Protein AF-S3XCU9-F1 (afdb_monomer_lite)

Sequence (139 aa):
MSITDPDWDTKVALSYQRDEDLPRLANTPGDQARDELLAMLDDVDLGVIERASIILAKRDTESLDRLMEIWHQEETLQEGAQIYGIIQLEFDGHDLEEILLDRREHGRPTVQAAAQDILELYFNYEPQPRTPNPTPEHP

Structure (mmCIF, N/CA/C/O backbone):
data_AF-S3XCU9-F1
#
_entry.id   AF-S3XCU9-F1
#
loop_
_atom_site.group_PDB
_atom_site.id
_atom_site.type_symbol
_atom_site.label_atom_id
_atom_site.label_alt_id
_atom_site.label_comp_id
_atom_site.label_asym_id
_atom_site.label_entity_id
_atom_site.label_seq_id
_atom_site.pdbx_PDB_ins_code
_atom_site.Cartn_x
_atom_site.Cartn_y
_atom_site.Cartn_z
_atom_site.occupancy
_atom_site.B_iso_or_equiv
_atom_site.auth_seq_id
_atom_site.auth_comp_id
_atom_site.auth_asym_id
_atom_site.auth_atom_id
_atom_site.pdbx_PDB_model_num
ATOM 1 N N . MET A 1 1 ? 35.616 -6.716 -18.782 1.00 40.03 1 MET A N 1
ATOM 2 C CA . MET A 1 1 ? 34.370 -7.035 -19.504 1.00 40.03 1 MET A CA 1
ATOM 3 C C . MET A 1 1 ? 33.318 -7.269 -18.443 1.00 40.03 1 MET A C 1
ATOM 5 O O . MET A 1 1 ? 33.510 -8.175 -17.644 1.00 40.03 1 MET A O 1
ATOM 9 N N . SER A 1 2 ? 32.315 -6.393 -18.366 1.00 52.66 2 SER A N 1
ATOM 10 C CA . SER A 1 2 ? 31.154 -6.599 -17.495 1.00 52.66 2 SER A CA 1
ATOM 11 C C . SER A 1 2 ? 30.366 -7.772 -18.053 1.00 52.66 2 SER A C 1
ATOM 13 O O . SER A 1 2 ? 29.949 -7.722 -19.207 1.00 52.66 2 SER A O 1
ATOM 15 N N . ILE A 1 3 ? 30.215 -8.829 -17.265 1.00 54.09 3 ILE A N 1
ATOM 16 C CA . ILE A 1 3 ? 29.170 -9.818 -17.502 1.00 54.09 3 ILE A CA 1
ATOM 17 C C . ILE A 1 3 ? 27.930 -9.159 -16.908 1.00 54.09 3 ILE A C 1
ATOM 19 O O . ILE A 1 3 ? 27.799 -9.128 -15.687 1.00 54.09 3 ILE A O 1
ATOM 23 N N . THR A 1 4 ? 27.106 -8.508 -17.731 1.00 60.72 4 THR A N 1
ATOM 24 C CA . THR A 1 4 ? 25.755 -8.190 -17.273 1.00 60.72 4 THR A CA 1
ATOM 25 C C . THR A 1 4 ? 25.032 -9.517 -17.103 1.00 60.72 4 THR A C 1
ATOM 27 O O . THR A 1 4 ? 25.118 -10.395 -17.965 1.00 60.72 4 THR A O 1
ATOM 30 N N . ASP A 1 5 ? 24.436 -9.715 -15.931 1.00 73.06 5 ASP A N 1
ATOM 31 C CA . ASP A 1 5 ? 23.581 -10.863 -15.678 1.00 73.06 5 ASP A CA 1
ATOM 32 C C . ASP A 1 5 ? 22.316 -10.673 -16.533 1.00 73.06 5 ASP A C 1
ATOM 34 O O . ASP A 1 5 ? 21.611 -9.679 -16.338 1.00 73.06 5 ASP A O 1
ATOM 38 N N . PRO A 1 6 ? 22.023 -11.559 -17.501 1.00 73.00 6 PRO A N 1
ATOM 39 C CA . PRO A 1 6 ? 20.841 -11.420 -18.348 1.00 73.00 6 PRO A CA 1
ATOM 40 C C . PRO A 1 6 ? 19.527 -11.353 -17.551 1.00 73.00 6 PRO A C 1
ATOM 42 O O . PRO A 1 6 ? 18.556 -10.763 -18.028 1.00 73.00 6 PRO A O 1
ATOM 45 N N . ASP A 1 7 ? 19.490 -11.924 -16.341 1.00 85.06 7 ASP A N 1
ATOM 46 C CA . ASP A 1 7 ? 18.350 -11.819 -15.423 1.00 85.06 7 ASP A CA 1
ATOM 47 C C . ASP A 1 7 ? 18.205 -10.395 -14.867 1.00 85.06 7 ASP A C 1
ATOM 49 O O . ASP A 1 7 ? 17.104 -9.846 -14.806 1.00 85.06 7 ASP A O 1
ATOM 53 N N . TRP A 1 8 ? 19.328 -9.753 -14.542 1.00 87.69 8 TRP A N 1
ATOM 54 C CA . TRP A 1 8 ? 19.355 -8.368 -14.081 1.00 87.69 8 TRP A CA 1
ATOM 55 C C . TRP A 1 8 ? 18.914 -7.391 -15.175 1.00 87.69 8 TRP A C 1
ATOM 57 O O . TRP A 1 8 ? 18.049 -6.551 -14.933 1.00 87.69 8 TRP A O 1
ATOM 67 N N . ASP A 1 9 ? 19.436 -7.540 -16.396 1.00 88.06 9 ASP A N 1
ATOM 68 C CA . ASP A 1 9 ? 19.049 -6.688 -17.529 1.00 88.06 9 ASP A CA 1
ATOM 69 C C . ASP A 1 9 ? 17.546 -6.824 -17.845 1.00 88.06 9 ASP A C 1
ATOM 71 O O . ASP A 1 9 ? 16.878 -5.841 -18.174 1.00 88.06 9 ASP A O 1
ATOM 75 N N . THR A 1 10 ? 16.988 -8.030 -17.685 1.00 91.00 10 THR A N 1
ATOM 76 C CA . THR A 1 10 ? 15.550 -8.287 -17.865 1.00 91.00 10 THR A CA 1
ATOM 77 C C . THR A 1 10 ? 14.710 -7.607 -16.783 1.00 91.00 10 THR A C 1
ATOM 79 O O . THR A 1 10 ? 13.707 -6.969 -17.104 1.00 91.00 10 THR A O 1
ATOM 82 N N . LYS A 1 11 ? 15.122 -7.695 -15.512 1.00 89.75 11 LYS A N 1
ATOM 83 C CA . LYS A 1 11 ? 14.440 -7.029 -14.389 1.00 89.75 11 LYS A CA 1
ATOM 84 C C . LYS A 1 11 ? 14.439 -5.510 -14.540 1.00 89.75 11 LYS A C 1
ATOM 86 O O . LYS A 1 11 ? 13.404 -4.882 -14.346 1.00 89.75 11 LYS A O 1
ATOM 91 N N . VAL A 1 12 ? 15.562 -4.932 -14.963 1.00 91.31 12 VAL A N 1
ATOM 92 C CA . VAL A 1 12 ? 15.673 -3.491 -15.227 1.00 91.31 12 VAL A CA 1
ATOM 93 C C . VAL A 1 12 ? 14.772 -3.068 -16.391 1.00 91.31 12 VAL A C 1
ATOM 95 O O . VAL A 1 12 ? 14.055 -2.078 -16.282 1.00 91.31 12 VAL A O 1
ATOM 98 N N . ALA A 1 13 ? 14.754 -3.818 -17.497 1.00 93.62 13 ALA A N 1
ATOM 99 C CA . ALA A 1 13 ? 13.871 -3.509 -18.624 1.00 93.62 13 ALA A CA 1
ATOM 100 C C . ALA A 1 13 ? 12.383 -3.584 -18.236 1.00 93.62 13 ALA A C 1
ATOM 102 O O . ALA A 1 13 ? 11.596 -2.730 -18.646 1.00 93.62 13 ALA A O 1
ATOM 103 N N . LEU A 1 14 ? 12.005 -4.573 -17.419 1.00 94.12 14 LEU A N 1
ATOM 104 C CA . LEU A 1 14 ? 10.653 -4.686 -16.878 1.00 94.12 14 LEU A CA 1
ATOM 105 C C . LEU A 1 14 ? 10.308 -3.501 -15.963 1.00 94.12 14 LEU A C 1
ATOM 107 O O . LEU A 1 14 ? 9.211 -2.966 -16.078 1.00 94.12 14 LEU A O 1
ATOM 111 N N . SER A 1 15 ? 11.239 -3.065 -15.113 1.00 94.56 15 SER A N 1
ATOM 112 C CA . SER A 1 15 ? 11.060 -1.905 -14.230 1.00 94.56 15 SER A CA 1
ATOM 113 C C . SER A 1 15 ? 10.736 -0.622 -15.006 1.00 94.56 15 SER A C 1
ATOM 115 O O . SER A 1 15 ? 9.752 0.051 -14.703 1.00 94.56 15 SER A O 1
ATOM 117 N N . TYR A 1 16 ? 11.464 -0.341 -16.097 1.00 95.06 16 TYR A N 1
ATOM 118 C CA . TYR A 1 16 ? 11.159 0.799 -16.974 1.00 95.06 16 TYR A CA 1
ATOM 119 C C . TYR A 1 16 ? 9.746 0.732 -17.563 1.00 95.06 16 TYR A C 1
ATOM 121 O O . TYR A 1 16 ? 9.025 1.726 -17.547 1.00 95.06 16 TYR A O 1
ATOM 129 N N . GLN A 1 17 ? 9.328 -0.440 -18.049 1.00 95.50 17 GLN A N 1
ATOM 130 C CA . GLN A 1 17 ? 7.975 -0.623 -18.577 1.00 95.50 17 GLN A CA 1
ATOM 131 C C . GLN A 1 17 ? 6.914 -0.393 -17.492 1.00 95.50 17 GLN A C 1
ATOM 133 O O . GLN A 1 17 ? 5.900 0.258 -17.737 1.00 95.50 17 GLN A O 1
ATOM 138 N N . ARG A 1 18 ? 7.152 -0.905 -16.281 1.00 96.06 18 ARG A N 1
ATOM 139 C CA . ARG A 1 18 ? 6.243 -0.738 -15.144 1.00 96.06 18 ARG A CA 1
ATOM 140 C C . ARG A 1 18 ? 6.112 0.728 -14.746 1.00 96.06 18 ARG A C 1
ATOM 142 O O . ARG A 1 18 ? 4.988 1.175 -14.533 1.00 96.06 18 ARG A O 1
ATOM 149 N N . ASP A 1 19 ? 7.210 1.484 -14.722 1.00 96.25 19 ASP A N 1
ATOM 150 C CA . ASP A 1 19 ? 7.176 2.921 -14.428 1.00 96.25 19 ASP A CA 1
ATOM 151 C C . ASP A 1 19 ? 6.316 3.703 -15.438 1.00 96.25 19 ASP A C 1
ATOM 153 O O . ASP A 1 19 ? 5.507 4.557 -15.056 1.00 96.25 19 ASP A O 1
ATOM 157 N N . GLU A 1 20 ? 6.426 3.362 -16.726 1.00 96.25 20 GLU A N 1
ATOM 158 C CA . GLU A 1 20 ? 5.598 3.937 -17.794 1.00 96.25 20 GLU A CA 1
ATOM 159 C C . GLU A 1 20 ? 4.112 3.559 -17.667 1.00 96.25 20 GLU A C 1
ATOM 161 O O . GLU A 1 20 ? 3.234 4.348 -18.031 1.00 96.25 20 GLU A O 1
ATOM 166 N N . ASP A 1 21 ? 3.812 2.375 -17.127 1.00 95.94 21 ASP A N 1
ATOM 167 C CA . ASP A 1 21 ? 2.451 1.869 -16.941 1.00 95.94 21 ASP A CA 1
ATOM 168 C C . ASP A 1 21 ? 1.738 2.439 -15.702 1.00 95.94 21 ASP A C 1
ATOM 170 O O . ASP A 1 21 ? 0.502 2.493 -15.683 1.00 95.94 21 ASP A O 1
ATOM 174 N N . LEU A 1 22 ? 2.466 2.919 -14.686 1.00 96.19 22 LEU A N 1
ATOM 175 C CA . LEU A 1 22 ? 1.887 3.434 -13.435 1.00 96.19 22 LEU A CA 1
ATOM 176 C C . LEU A 1 22 ? 0.779 4.491 -13.646 1.00 96.19 22 LEU A C 1
ATOM 178 O O . LEU A 1 22 ? -0.293 4.346 -13.049 1.00 96.19 22 LEU A O 1
ATOM 182 N N . PRO A 1 23 ? 0.937 5.528 -14.503 1.00 95.44 23 PRO A N 1
ATOM 183 C CA . PRO A 1 23 ? -0.128 6.506 -14.744 1.00 95.44 23 PRO A CA 1
ATOM 184 C C . PRO A 1 23 ? -1.390 5.890 -15.359 1.00 95.44 23 PRO A C 1
ATOM 186 O O . PRO A 1 23 ? -2.507 6.320 -15.059 1.00 95.44 23 PRO A O 1
ATOM 189 N N . ARG A 1 24 ? -1.233 4.876 -16.220 1.00 96.06 24 ARG A N 1
ATOM 190 C CA . ARG A 1 24 ? -2.358 4.142 -16.809 1.00 96.06 24 ARG A CA 1
ATOM 191 C C . ARG A 1 24 ? -3.063 3.320 -15.734 1.00 96.06 24 ARG A C 1
ATOM 193 O O . ARG A 1 24 ? -4.290 3.373 -15.638 1.00 96.06 24 ARG A O 1
ATOM 200 N N . LEU A 1 25 ? -2.309 2.591 -14.915 1.00 95.75 25 LEU A N 1
ATOM 201 C CA . LEU A 1 25 ? -2.846 1.725 -13.864 1.00 95.75 25 LEU A CA 1
ATOM 202 C C . LEU A 1 25 ? -3.582 2.494 -12.771 1.00 95.75 25 LEU A C 1
ATOM 204 O O . LEU A 1 25 ? -4.655 2.058 -12.351 1.00 95.75 25 LEU A O 1
ATOM 208 N N . ALA A 1 26 ? -3.087 3.677 -12.402 1.00 93.19 26 ALA A N 1
ATOM 209 C CA . ALA A 1 26 ? -3.756 4.569 -11.456 1.00 93.19 26 ALA A CA 1
ATOM 210 C C . ALA A 1 26 ? -5.200 4.901 -11.864 1.00 93.19 26 ALA A C 1
ATOM 212 O O . ALA A 1 26 ? -6.076 5.026 -11.014 1.00 93.19 26 ALA A O 1
ATOM 213 N N . ASN A 1 27 ? -5.458 5.000 -13.170 1.00 92.38 27 ASN A N 1
ATOM 214 C CA . ASN A 1 27 ? -6.763 5.365 -13.722 1.00 92.38 27 ASN A CA 1
ATOM 215 C C . ASN A 1 27 ? -7.568 4.163 -14.242 1.00 92.38 27 ASN A C 1
ATOM 217 O O . ASN A 1 27 ? -8.702 4.326 -14.692 1.00 92.38 27 ASN A O 1
ATOM 221 N N . THR A 1 28 ? -6.994 2.959 -14.221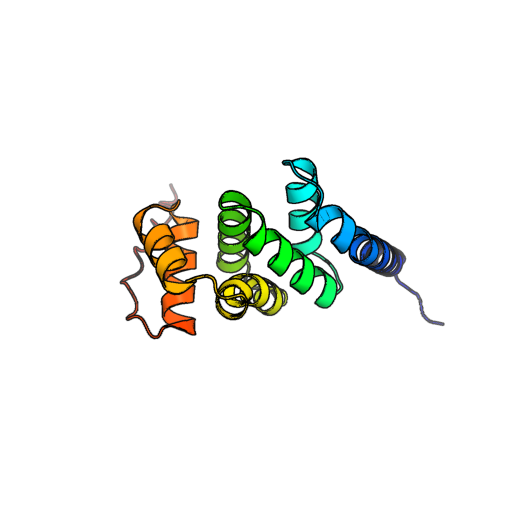 1.00 92.00 28 THR A N 1
ATOM 222 C CA . THR A 1 28 ? -7.649 1.750 -14.732 1.00 92.00 28 THR A CA 1
ATOM 223 C C . THR A 1 28 ? -8.394 1.068 -13.591 1.00 92.00 28 THR A C 1
ATOM 225 O O . THR A 1 28 ? -7.726 0.623 -12.662 1.00 92.00 28 THR A O 1
ATOM 228 N N . PRO A 1 29 ? -9.733 0.938 -13.616 1.00 87.31 29 PRO A N 1
ATOM 229 C CA . PRO A 1 29 ? -10.484 0.233 -12.576 1.00 87.31 29 PRO A CA 1
ATOM 230 C C . PRO A 1 29 ? -10.348 -1.296 -12.691 1.00 87.31 29 PRO A C 1
ATOM 232 O O . PRO A 1 29 ? -9.959 -1.823 -13.731 1.00 87.31 29 PRO A O 1
ATOM 235 N N . GLY A 1 30 ? -10.731 -2.010 -11.630 1.00 90.31 30 GLY A N 1
ATOM 236 C CA . GLY A 1 30 ? -10.846 -3.472 -11.621 1.00 90.31 30 GLY A CA 1
ATOM 237 C C . GLY A 1 30 ? -9.644 -4.224 -11.045 1.00 90.31 30 GLY A C 1
ATOM 238 O O . GLY A 1 30 ? -8.590 -3.644 -10.773 1.00 90.31 30 GLY A O 1
ATOM 239 N N . ASP A 1 31 ? -9.843 -5.528 -10.855 1.00 92.12 31 ASP A N 1
ATOM 240 C CA . ASP A 1 31 ? -8.912 -6.415 -10.149 1.00 92.12 31 ASP A CA 1
ATOM 241 C C . ASP A 1 31 ? -7.587 -6.590 -10.896 1.00 92.12 31 ASP A C 1
ATOM 243 O O . ASP A 1 31 ? -6.535 -6.552 -10.277 1.00 92.12 31 ASP A O 1
ATOM 247 N N . GLN A 1 32 ? -7.617 -6.658 -12.231 1.00 92.81 32 GLN A N 1
ATOM 248 C CA . GLN A 1 32 ? -6.402 -6.829 -13.032 1.00 92.81 32 GLN A CA 1
ATOM 249 C C . GLN A 1 32 ? -5.377 -5.710 -12.786 1.00 92.81 32 GLN A C 1
ATOM 251 O O . GLN A 1 32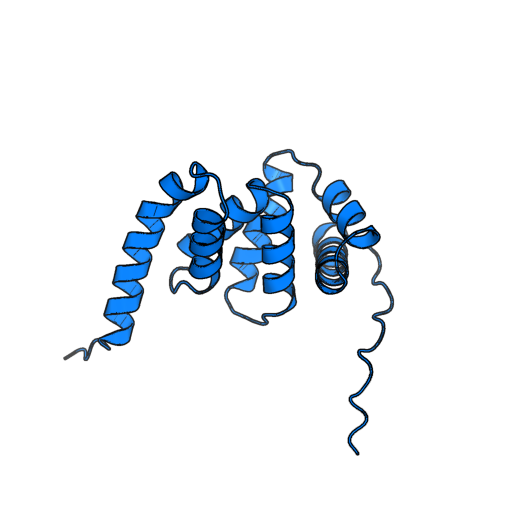 ? -4.194 -5.979 -12.610 1.00 92.81 32 GLN A O 1
ATOM 256 N N . ALA A 1 33 ? -5.820 -4.450 -12.741 1.00 94.44 33 ALA A N 1
ATOM 257 C CA . ALA A 1 33 ? -4.913 -3.336 -12.483 1.00 94.44 33 ALA A CA 1
ATOM 258 C C . ALA A 1 33 ? -4.385 -3.342 -11.039 1.00 94.44 33 ALA A C 1
ATOM 260 O O . ALA A 1 33 ? -3.248 -2.941 -10.815 1.00 94.44 33 ALA A O 1
ATOM 261 N N . ARG A 1 34 ? -5.177 -3.826 -10.070 1.00 95.69 34 ARG A N 1
ATOM 262 C CA . ARG A 1 34 ? -4.708 -4.031 -8.692 1.00 95.69 34 ARG A CA 1
ATOM 263 C C . ARG A 1 34 ? -3.635 -5.116 -8.645 1.00 95.69 34 ARG A C 1
ATOM 265 O O . ARG A 1 34 ? -2.601 -4.897 -8.031 1.00 95.69 34 ARG A O 1
ATOM 272 N N . ASP A 1 35 ? -3.850 -6.239 -9.320 1.00 96.00 35 ASP A N 1
ATOM 273 C CA . ASP A 1 35 ? -2.895 -7.349 -9.350 1.00 96.00 35 ASP A CA 1
ATOM 274 C C . ASP A 1 35 ? -1.577 -6.939 -10.032 1.00 96.00 35 ASP A C 1
ATOM 276 O O . ASP A 1 35 ? -0.498 -7.274 -9.546 1.00 96.00 35 ASP A O 1
ATOM 280 N N . GLU A 1 36 ? -1.650 -6.149 -11.111 1.00 96.12 36 GLU A N 1
ATOM 281 C CA . GLU A 1 36 ? -0.469 -5.563 -11.761 1.00 96.12 36 GLU A CA 1
ATOM 282 C C . GLU A 1 36 ? 0.302 -4.638 -10.805 1.00 96.12 36 GLU A C 1
ATOM 284 O O . GLU A 1 36 ? 1.522 -4.744 -10.721 1.00 96.12 36 GLU A O 1
ATOM 289 N N . LEU A 1 37 ? -0.390 -3.783 -10.044 1.00 97.06 37 LEU A N 1
ATOM 290 C CA . LEU A 1 37 ? 0.233 -2.906 -9.045 1.00 97.06 37 LEU A CA 1
ATOM 291 C C . LEU A 1 37 ? 0.842 -3.687 -7.872 1.00 97.06 37 LEU A C 1
ATOM 293 O O . LEU A 1 37 ? 1.941 -3.361 -7.434 1.00 97.06 37 LEU A O 1
ATOM 297 N N . LEU A 1 38 ? 0.174 -4.735 -7.382 1.00 95.50 38 LEU A N 1
ATOM 298 C CA . LEU A 1 38 ? 0.710 -5.599 -6.323 1.00 95.50 38 LEU A CA 1
ATOM 299 C C . LEU A 1 38 ? 1.999 -6.296 -6.780 1.00 95.50 38 LEU A C 1
ATOM 301 O O . LEU A 1 38 ? 2.959 -6.375 -6.021 1.00 95.50 38 LEU A O 1
ATOM 305 N N . ALA A 1 39 ? 2.069 -6.726 -8.042 1.00 94.00 39 ALA A N 1
ATOM 306 C CA . ALA A 1 39 ? 3.280 -7.319 -8.610 1.00 94.00 39 ALA A CA 1
ATOM 307 C C . ALA A 1 39 ? 4.448 -6.322 -8.771 1.00 94.00 39 ALA A C 1
ATOM 309 O O . ALA A 1 39 ? 5.588 -6.752 -8.960 1.00 94.00 39 ALA A O 1
ATOM 310 N N . MET A 1 40 ? 4.184 -5.010 -8.730 1.00 95.69 40 MET A N 1
ATOM 311 C CA . MET A 1 40 ? 5.215 -3.962 -8.744 1.00 95.69 40 MET A CA 1
ATOM 312 C C . MET A 1 40 ? 5.825 -3.710 -7.359 1.00 95.69 40 MET A C 1
ATOM 314 O O . MET A 1 40 ? 6.818 -2.997 -7.269 1.00 95.69 40 MET A O 1
ATOM 318 N N . LEU A 1 41 ? 5.281 -4.291 -6.284 1.00 94.06 41 LEU A N 1
ATOM 319 C CA . LEU A 1 41 ? 5.865 -4.157 -4.943 1.00 94.06 41 LEU A CA 1
ATOM 320 C C . LEU A 1 41 ? 7.175 -4.949 -4.774 1.00 94.06 41 LEU A C 1
ATOM 322 O O . LEU A 1 41 ? 7.959 -4.633 -3.886 1.00 94.06 41 LEU A O 1
ATOM 326 N N . ASP A 1 42 ? 7.434 -5.911 -5.665 1.00 90.81 42 ASP A N 1
ATOM 327 C CA . ASP A 1 42 ? 8.689 -6.674 -5.783 1.00 90.81 42 ASP A CA 1
ATOM 328 C C . ASP A 1 42 ? 9.582 -6.139 -6.927 1.00 90.81 42 ASP A C 1
ATOM 330 O O . ASP A 1 42 ? 10.338 -6.871 -7.568 1.00 90.81 42 ASP A O 1
ATOM 334 N N . ASP A 1 43 ? 9.440 -4.859 -7.288 1.00 93.44 43 ASP A N 1
ATOM 335 C CA . ASP A 1 43 ? 10.283 -4.260 -8.323 1.00 93.44 43 ASP A CA 1
ATOM 336 C C . ASP A 1 43 ? 11.723 -4.015 -7.836 1.00 93.44 43 ASP A C 1
ATOM 338 O O . ASP A 1 43 ? 12.004 -3.905 -6.642 1.00 93.44 43 ASP A O 1
ATOM 342 N N . VAL A 1 44 ? 12.665 -3.933 -8.779 1.00 90.88 44 VAL A N 1
ATOM 343 C CA . VAL A 1 44 ? 14.069 -3.617 -8.479 1.00 90.88 44 VAL A CA 1
ATOM 344 C C . VAL A 1 44 ? 14.295 -2.125 -8.232 1.00 90.88 44 VAL A C 1
ATOM 346 O O . VAL A 1 44 ? 15.303 -1.759 -7.625 1.00 90.88 44 VAL A O 1
ATOM 349 N N . ASP A 1 45 ? 13.389 -1.268 -8.707 1.00 92.19 45 ASP A N 1
ATOM 350 C CA . ASP A 1 45 ? 13.429 0.177 -8.507 1.00 92.19 45 ASP A CA 1
ATOM 351 C C . ASP A 1 45 ? 12.490 0.596 -7.365 1.00 92.19 45 ASP A C 1
ATOM 353 O O . ASP A 1 45 ? 11.267 0.449 -7.435 1.00 92.19 45 ASP A O 1
ATOM 357 N N . LEU A 1 46 ? 13.072 1.177 -6.312 1.00 91.62 46 LEU A N 1
ATOM 358 C CA . LEU A 1 46 ? 12.325 1.690 -5.161 1.00 91.62 46 LEU A CA 1
ATOM 359 C C . LEU A 1 46 ? 11.314 2.777 -5.550 1.00 91.62 46 LEU A C 1
ATOM 361 O O . LEU A 1 46 ? 10.264 2.868 -4.922 1.00 91.62 46 LEU A O 1
ATOM 365 N N . GLY A 1 47 ? 11.589 3.572 -6.588 1.00 93.12 47 GLY A N 1
ATOM 366 C CA . GLY A 1 47 ? 10.663 4.589 -7.083 1.00 93.12 47 GLY A CA 1
ATOM 367 C C . GLY A 1 47 ? 9.405 3.984 -7.707 1.00 93.12 47 GLY A C 1
ATOM 368 O O . GLY A 1 47 ? 8.312 4.532 -7.546 1.00 93.12 47 GLY A O 1
ATOM 369 N N . VAL A 1 48 ? 9.529 2.824 -8.362 1.00 96.00 48 VAL A N 1
ATOM 370 C CA . VAL A 1 48 ? 8.377 2.073 -8.884 1.00 96.00 48 VAL A CA 1
ATOM 371 C C . VAL A 1 48 ? 7.543 1.525 -7.729 1.00 96.00 48 VAL A C 1
ATOM 373 O O . VAL A 1 48 ? 6.325 1.716 -7.720 1.00 96.00 48 VAL A O 1
ATOM 376 N N . ILE A 1 49 ? 8.190 0.926 -6.725 1.00 95.38 49 ILE A N 1
ATOM 377 C CA . ILE A 1 49 ? 7.519 0.393 -5.528 1.00 95.38 49 ILE A CA 1
ATOM 378 C C . ILE A 1 49 ? 6.773 1.503 -4.784 1.00 95.38 49 ILE A C 1
ATOM 380 O O . ILE A 1 49 ? 5.602 1.338 -4.440 1.00 95.38 49 ILE A O 1
ATOM 384 N N . GLU A 1 50 ? 7.420 2.648 -4.564 1.00 94.38 50 GLU A N 1
ATOM 385 C CA . GLU A 1 50 ? 6.845 3.797 -3.860 1.00 94.38 50 GLU A CA 1
ATOM 386 C C . GLU A 1 50 ? 5.578 4.286 -4.568 1.00 94.38 50 GLU A C 1
ATOM 388 O O . GLU A 1 50 ? 4.501 4.370 -3.973 1.00 94.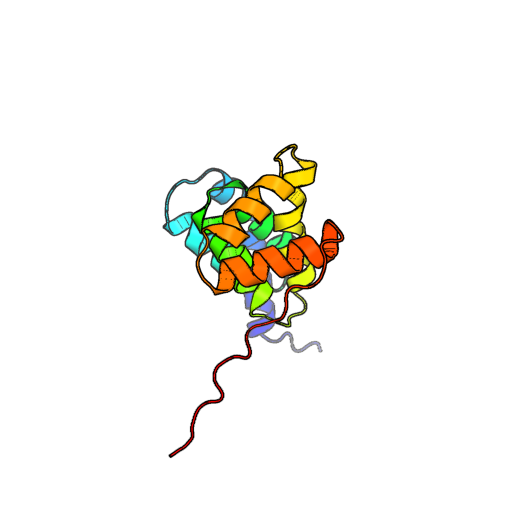38 50 GLU A O 1
ATOM 393 N N . ARG A 1 51 ? 5.664 4.530 -5.879 1.00 95.88 51 ARG A N 1
ATOM 394 C CA . ARG A 1 51 ? 4.525 5.010 -6.669 1.00 95.88 51 ARG A CA 1
ATOM 395 C C . ARG A 1 51 ? 3.404 3.975 -6.759 1.00 95.88 51 ARG A C 1
ATOM 397 O O . ARG A 1 51 ? 2.238 4.360 -6.670 1.00 95.88 51 ARG A O 1
ATOM 404 N N . ALA A 1 52 ? 3.724 2.689 -6.908 1.00 97.00 52 ALA A N 1
ATOM 405 C CA . ALA A 1 52 ? 2.732 1.615 -6.884 1.00 97.00 52 ALA A CA 1
ATOM 406 C C . ALA A 1 52 ? 2.005 1.558 -5.531 1.00 97.00 52 ALA A C 1
ATOM 408 O O . ALA A 1 52 ? 0.777 1.469 -5.499 1.00 97.00 52 ALA A O 1
ATOM 409 N N . SER A 1 53 ? 2.745 1.705 -4.429 1.00 96.69 53 SER A N 1
ATOM 410 C CA . SER A 1 53 ? 2.205 1.730 -3.064 1.00 96.69 53 SER A CA 1
ATOM 411 C C . SER A 1 53 ? 1.247 2.906 -2.856 1.00 96.69 53 SER A C 1
ATOM 413 O O . SER A 1 53 ? 0.140 2.713 -2.358 1.00 96.69 53 SER A O 1
ATOM 415 N N . ILE A 1 54 ? 1.607 4.110 -3.322 1.00 95.50 54 ILE A N 1
ATOM 416 C CA . ILE A 1 54 ? 0.723 5.292 -3.278 1.00 95.50 54 ILE A CA 1
ATOM 417 C C . ILE A 1 54 ? -0.571 5.042 -4.060 1.00 95.50 54 ILE A C 1
ATOM 419 O O . ILE A 1 54 ? -1.658 5.402 -3.604 1.00 95.50 54 ILE A O 1
ATOM 423 N N . ILE A 1 55 ? -0.470 4.448 -5.254 1.00 96.25 55 ILE A N 1
ATOM 424 C CA . ILE A 1 55 ? -1.646 4.159 -6.080 1.00 96.25 55 ILE A CA 1
ATOM 425 C C . ILE A 1 55 ? -2.543 3.137 -5.379 1.00 96.25 55 ILE A C 1
ATOM 427 O O . ILE A 1 55 ? -3.745 3.372 -5.289 1.00 96.25 55 ILE A O 1
ATOM 431 N N . LEU A 1 56 ? -1.984 2.036 -4.868 1.00 96.56 56 LEU A N 1
ATOM 432 C CA . LEU A 1 56 ? -2.734 1.004 -4.145 1.00 96.56 56 LEU A CA 1
ATOM 433 C C . LEU A 1 56 ? -3.458 1.581 -2.927 1.00 96.56 56 LEU A C 1
ATOM 435 O O . LEU A 1 56 ? -4.660 1.362 -2.791 1.00 96.56 56 LEU A O 1
ATOM 439 N N . ALA A 1 57 ? -2.767 2.368 -2.099 1.00 95.19 57 ALA A N 1
ATOM 440 C CA . ALA A 1 57 ? -3.342 2.968 -0.897 1.00 95.19 57 ALA A CA 1
ATOM 441 C C . ALA A 1 57 ? -4.546 3.876 -1.206 1.00 95.19 57 ALA A C 1
ATOM 443 O O . ALA A 1 57 ? -5.545 3.853 -0.491 1.00 95.19 57 ALA A O 1
ATOM 444 N N . LYS A 1 58 ? -4.478 4.653 -2.295 1.00 92.81 58 LYS A N 1
ATOM 445 C CA . LYS A 1 58 ? -5.530 5.608 -2.696 1.00 92.81 58 LYS A CA 1
ATOM 446 C C . LYS A 1 58 ? -6.696 4.986 -3.454 1.00 92.81 58 LYS A C 1
ATOM 448 O O . LYS A 1 58 ? -7.733 5.628 -3.614 1.00 92.81 58 LYS A O 1
ATOM 453 N N . ARG A 1 59 ? -6.506 3.792 -4.009 1.00 91.75 59 ARG A N 1
ATOM 454 C CA . ARG A 1 59 ? -7.422 3.214 -4.992 1.00 91.75 59 ARG A CA 1
ATOM 455 C C . ARG A 1 59 ? -8.734 2.762 -4.364 1.00 91.75 59 ARG A C 1
ATOM 457 O O . ARG A 1 59 ? -9.802 3.195 -4.789 1.00 91.75 59 ARG A O 1
ATOM 464 N N . ASP A 1 60 ? -8.641 1.845 -3.409 1.00 90.94 60 ASP A N 1
ATOM 465 C CA . ASP A 1 60 ? -9.772 1.251 -2.710 1.00 90.94 60 ASP A CA 1
ATOM 466 C C . ASP A 1 60 ? -9.313 0.553 -1.425 1.00 90.94 60 ASP A C 1
ATOM 468 O O . ASP A 1 60 ? -8.131 0.285 -1.214 1.00 90.94 60 ASP A O 1
ATOM 472 N N . THR A 1 61 ? -10.285 0.244 -0.572 1.00 91.50 61 THR A N 1
ATOM 473 C CA . THR A 1 61 ? -10.064 -0.391 0.725 1.00 91.50 61 THR A CA 1
ATOM 474 C C . THR A 1 61 ? -9.347 -1.738 0.637 1.00 91.50 61 THR A C 1
ATOM 476 O O . THR A 1 61 ? -8.472 -1.999 1.450 1.00 91.50 61 THR A O 1
ATOM 479 N N . GLU A 1 62 ? -9.681 -2.599 -0.330 1.00 94.06 62 GLU A N 1
ATOM 480 C CA . GLU A 1 62 ? -9.025 -3.913 -0.430 1.00 94.06 62 GLU A CA 1
ATOM 481 C C . GLU A 1 62 ? -7.560 -3.753 -0.853 1.00 94.06 62 GLU A C 1
ATOM 483 O O . GLU A 1 62 ? -6.698 -4.472 -0.364 1.00 94.06 62 GLU A O 1
ATOM 488 N N . SER A 1 63 ? -7.255 -2.792 -1.724 1.00 95.56 63 SER A N 1
ATOM 489 C CA . SER A 1 63 ? -5.885 -2.488 -2.147 1.00 95.56 63 SER A CA 1
ATOM 490 C C . SER A 1 63 ? -5.029 -1.969 -0.990 1.00 95.56 63 SER A C 1
ATOM 492 O O . SER A 1 63 ? -3.884 -2.398 -0.848 1.00 95.56 63 SER A O 1
ATOM 494 N N . LEU A 1 64 ? -5.594 -1.111 -0.134 1.00 95.38 64 LEU A N 1
ATOM 495 C CA . LEU A 1 64 ? -4.945 -0.666 1.100 1.00 95.38 64 LEU A CA 1
ATOM 496 C C . LEU A 1 64 ? -4.726 -1.833 2.073 1.00 95.38 64 LEU A C 1
ATOM 498 O O . LEU A 1 64 ? -3.606 -2.023 2.542 1.00 95.38 64 LEU A O 1
ATOM 502 N N . ASP A 1 65 ? -5.755 -2.649 2.320 1.00 95.50 65 ASP A N 1
ATOM 503 C CA . ASP A 1 65 ? -5.662 -3.819 3.202 1.00 95.50 65 ASP A CA 1
ATOM 504 C C . ASP A 1 65 ? -4.552 -4.776 2.731 1.00 95.50 65 ASP A C 1
ATOM 506 O O . ASP A 1 65 ? -3.760 -5.257 3.540 1.00 95.50 65 ASP A O 1
ATOM 510 N N . ARG A 1 66 ? -4.441 -5.020 1.418 1.00 94.62 66 ARG A N 1
ATOM 511 C CA . ARG A 1 66 ? -3.368 -5.847 0.842 1.00 94.62 66 ARG A CA 1
ATOM 512 C C . ARG A 1 66 ? -1.987 -5.231 0.994 1.00 94.62 66 ARG A C 1
ATOM 514 O O . ARG A 1 66 ? -1.053 -5.953 1.326 1.00 94.62 66 ARG A O 1
ATOM 521 N N . LEU A 1 67 ? -1.851 -3.927 0.776 1.00 95.44 67 LEU A N 1
ATOM 522 C CA . LEU A 1 67 ? -0.580 -3.234 0.979 1.00 95.44 67 LEU A CA 1
ATOM 523 C C . LEU A 1 67 ? -0.128 -3.322 2.446 1.00 95.44 67 LEU A C 1
ATOM 525 O O . LEU A 1 67 ? 1.037 -3.604 2.706 1.00 95.44 67 LEU A O 1
ATOM 529 N N . MET A 1 68 ? -1.053 -3.153 3.394 1.00 94.56 68 MET A N 1
ATOM 530 C CA . MET A 1 68 ? -0.788 -3.299 4.829 1.00 94.56 68 MET A CA 1
ATOM 531 C C . MET A 1 68 ? -0.391 -4.731 5.206 1.00 94.56 68 MET A C 1
ATOM 533 O O . MET A 1 68 ? 0.527 -4.923 5.999 1.00 94.56 68 MET A O 1
ATOM 537 N N . GLU A 1 69 ? -1.063 -5.738 4.636 1.00 93.12 69 GLU A N 1
ATOM 538 C CA . GLU A 1 69 ? -0.713 -7.151 4.831 1.00 93.12 69 GLU A CA 1
ATOM 539 C C . GLU A 1 69 ? 0.717 -7.450 4.363 1.00 93.12 69 GLU A C 1
ATOM 541 O O . GLU A 1 69 ? 1.455 -8.111 5.089 1.00 93.12 69 GLU A O 1
ATOM 546 N N . ILE A 1 70 ? 1.101 -6.956 3.182 1.00 91.94 70 ILE A N 1
ATOM 547 C CA . ILE A 1 70 ? 2.441 -7.155 2.610 1.00 91.94 70 ILE A CA 1
ATOM 548 C C . ILE A 1 70 ? 3.492 -6.456 3.472 1.00 91.94 70 ILE A C 1
ATOM 550 O O . ILE A 1 70 ? 4.432 -7.105 3.922 1.00 91.94 70 ILE A O 1
ATOM 554 N N . TRP A 1 71 ? 3.279 -5.173 3.782 1.00 91.94 71 TRP A N 1
ATOM 555 C CA . TRP A 1 71 ? 4.193 -4.391 4.614 1.00 91.94 71 TRP A CA 1
ATOM 556 C C . TRP A 1 71 ? 4.456 -5.044 5.977 1.00 91.94 71 TRP A C 1
ATOM 558 O O . TRP A 1 71 ? 5.588 -5.083 6.438 1.00 91.94 71 TRP A O 1
ATOM 568 N N . HIS A 1 72 ? 3.424 -5.600 6.615 1.00 89.19 72 HIS A N 1
ATOM 569 C CA . HIS A 1 72 ? 3.565 -6.222 7.933 1.00 89.19 72 HIS A CA 1
ATOM 570 C C . HIS A 1 72 ? 4.228 -7.612 7.897 1.00 89.19 72 HIS A C 1
ATOM 572 O O . HIS A 1 72 ? 4.739 -8.079 8.913 1.00 89.19 72 HIS A O 1
ATOM 578 N N . GLN A 1 73 ? 4.184 -8.316 6.763 1.00 84.19 73 GLN A N 1
ATOM 579 C CA . GLN A 1 73 ? 4.728 -9.676 6.639 1.00 84.19 73 GLN A CA 1
ATOM 580 C C . GLN A 1 73 ? 6.184 -9.711 6.165 1.00 84.19 73 GLN A C 1
ATOM 582 O O . GLN A 1 73 ? 6.879 -10.699 6.415 1.00 84.19 73 GLN A O 1
ATOM 587 N N . GLU A 1 74 ? 6.636 -8.678 5.461 1.00 75.25 74 GLU A N 1
ATOM 588 C CA . GLU A 1 74 ? 7.896 -8.685 4.728 1.00 75.25 74 GLU A CA 1
ATOM 589 C C . GLU A 1 74 ? 8.959 -7.801 5.389 1.00 75.25 74 GLU A C 1
ATOM 591 O O . GLU A 1 74 ? 9.013 -6.613 5.108 1.00 75.25 74 GLU A O 1
ATOM 596 N N . GLU A 1 75 ? 9.885 -8.402 6.153 1.00 66.31 75 GLU A N 1
ATOM 597 C CA . GLU A 1 75 ? 11.114 -7.729 6.624 1.00 66.31 75 GLU A CA 1
ATOM 598 C C . GLU A 1 75 ? 12.101 -7.484 5.468 1.00 66.31 75 GLU A C 1
ATOM 600 O O . GLU A 1 75 ? 13.113 -8.178 5.310 1.00 66.31 75 GLU A O 1
ATOM 605 N N . THR A 1 76 ? 11.778 -6.528 4.597 1.00 69.44 76 THR A N 1
ATOM 606 C CA . THR A 1 76 ? 12.481 -6.296 3.330 1.00 69.44 76 THR A CA 1
ATOM 607 C C . THR A 1 76 ? 12.960 -4.851 3.166 1.00 69.44 76 THR A C 1
ATOM 609 O O . THR A 1 76 ? 12.534 -3.933 3.859 1.00 69.44 76 THR A O 1
ATOM 612 N N . LEU A 1 77 ? 13.872 -4.611 2.214 1.00 62.53 77 LEU A N 1
ATOM 613 C CA . LEU A 1 77 ? 14.338 -3.249 1.896 1.00 62.53 77 LEU A CA 1
ATOM 614 C C . LEU A 1 77 ? 13.208 -2.359 1.339 1.00 62.53 77 LEU A C 1
ATOM 616 O O . LEU A 1 77 ? 13.324 -1.133 1.350 1.00 62.53 77 LEU A O 1
ATOM 620 N N . GLN A 1 78 ? 12.136 -2.978 0.847 1.00 78.62 78 GLN A N 1
ATOM 621 C CA . GLN A 1 78 ? 10.974 -2.352 0.234 1.00 78.62 78 GLN A CA 1
ATOM 622 C C . GLN A 1 78 ? 9.984 -1.788 1.263 1.00 78.62 78 GLN A C 1
ATOM 624 O O . GLN A 1 78 ? 9.170 -0.938 0.896 1.00 78.62 78 GLN A O 1
ATOM 629 N N . GLU A 1 79 ? 10.091 -2.177 2.541 1.00 80.06 79 GLU A N 1
ATOM 630 C CA . GLU A 1 79 ? 9.215 -1.711 3.628 1.00 80.06 79 GLU A CA 1
ATOM 631 C C . GLU A 1 79 ? 9.090 -0.186 3.658 1.00 80.06 79 GLU A C 1
ATOM 633 O O . GLU A 1 79 ? 7.993 0.346 3.814 1.00 80.06 79 GLU A O 1
ATOM 638 N N . GLY A 1 80 ? 10.207 0.526 3.460 1.00 81.88 80 GLY A N 1
ATOM 639 C CA . GLY A 1 80 ? 10.247 1.989 3.461 1.00 81.88 80 GLY A CA 1
ATOM 640 C C . GLY A 1 80 ? 9.412 2.625 2.344 1.00 81.88 80 GLY A C 1
ATOM 641 O O . GLY A 1 80 ? 8.777 3.654 2.561 1.00 81.88 80 GLY A O 1
ATOM 642 N N . ALA A 1 81 ? 9.372 2.004 1.165 1.00 85.25 81 ALA A N 1
ATOM 643 C CA . ALA A 1 81 ? 8.574 2.475 0.034 1.00 85.25 81 ALA A CA 1
ATOM 644 C C . ALA A 1 81 ? 7.087 2.107 0.196 1.00 85.25 81 ALA A C 1
ATOM 646 O O . ALA A 1 81 ? 6.206 2.902 -0.134 1.00 85.25 81 ALA A O 1
ATOM 647 N N . GLN A 1 82 ? 6.806 0.931 0.762 1.00 88.81 82 GLN A N 1
ATOM 648 C CA . GLN A 1 82 ? 5.447 0.466 1.045 1.00 88.81 82 GLN A CA 1
ATOM 649 C C . GLN A 1 82 ? 4.773 1.324 2.123 1.00 88.81 82 GLN A C 1
ATOM 651 O O . GLN A 1 82 ? 3.671 1.835 1.903 1.00 88.81 82 GLN A O 1
ATOM 656 N N . ILE A 1 83 ? 5.457 1.563 3.252 1.00 90.44 83 ILE A N 1
ATOM 657 C CA . ILE A 1 83 ? 4.931 2.413 4.327 1.00 90.44 83 ILE A CA 1
ATOM 658 C C . ILE A 1 83 ? 4.749 3.853 3.862 1.00 90.44 83 ILE A C 1
ATOM 660 O O . ILE A 1 83 ? 3.762 4.485 4.236 1.00 90.44 83 ILE A O 1
ATOM 664 N N . TYR A 1 84 ? 5.642 4.350 2.995 1.00 88.88 84 TYR A N 1
ATOM 665 C CA . TYR A 1 84 ? 5.494 5.667 2.386 1.00 88.88 84 TYR A CA 1
ATOM 666 C C . TYR A 1 84 ? 4.163 5.788 1.637 1.00 88.88 84 TYR A C 1
ATOM 668 O O . TYR A 1 84 ? 3.433 6.756 1.835 1.00 88.88 84 TYR A O 1
ATOM 676 N N . GLY A 1 85 ? 3.795 4.775 0.847 1.00 89.12 85 GLY A N 1
ATOM 677 C CA . GLY A 1 85 ? 2.507 4.743 0.155 1.00 89.12 85 GLY A CA 1
ATOM 678 C C . GLY A 1 85 ? 1.299 4.827 1.091 1.00 89.12 85 GLY A C 1
ATOM 679 O O . GLY A 1 85 ? 0.344 5.537 0.780 1.00 89.12 85 GLY A O 1
ATOM 680 N N . ILE A 1 86 ? 1.351 4.156 2.246 1.00 91.06 86 ILE A N 1
ATOM 681 C CA . ILE A 1 86 ? 0.268 4.177 3.242 1.00 91.06 86 ILE A CA 1
ATOM 682 C C . ILE A 1 86 ? 0.165 5.558 3.906 1.00 91.06 86 ILE A C 1
ATOM 684 O O . ILE A 1 86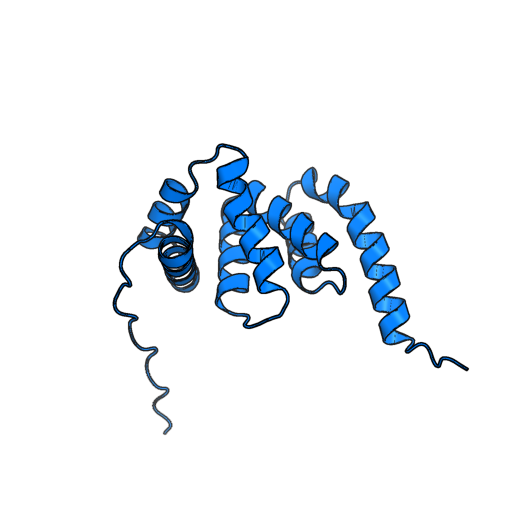 ? -0.917 6.144 3.937 1.00 91.06 86 ILE A O 1
ATOM 688 N N . ILE A 1 87 ? 1.282 6.112 4.395 1.00 91.25 87 ILE A N 1
ATOM 689 C CA . ILE A 1 87 ? 1.275 7.410 5.095 1.00 91.25 87 ILE A CA 1
ATOM 690 C C . ILE A 1 87 ? 0.969 8.583 4.161 1.00 91.25 87 ILE A C 1
ATOM 692 O O . ILE A 1 87 ? 0.520 9.633 4.613 1.00 91.25 87 ILE A O 1
ATOM 696 N N . GLN A 1 88 ? 1.165 8.408 2.851 1.00 90.50 88 GLN A N 1
ATOM 697 C CA . GLN A 1 88 ? 0.836 9.408 1.840 1.00 90.50 88 GLN A CA 1
ATOM 698 C C . GLN A 1 88 ? -0.654 9.796 1.868 1.00 90.50 88 GLN A C 1
ATOM 700 O O . GLN A 1 88 ? -0.976 10.941 1.564 1.00 90.50 88 GLN A O 1
ATOM 705 N N . LEU A 1 89 ? -1.548 8.906 2.321 1.00 83.50 89 LEU A N 1
ATOM 706 C CA . LEU A 1 89 ? -2.966 9.224 2.532 1.00 83.50 89 LEU A CA 1
ATOM 707 C C . LEU A 1 89 ? -3.174 10.441 3.451 1.00 83.50 89 LEU A C 1
ATOM 709 O O . LEU A 1 89 ? -3.965 11.319 3.108 1.00 83.50 89 LEU A O 1
ATOM 713 N N . GLU A 1 90 ? -2.420 10.534 4.551 1.00 84.75 90 GLU A N 1
ATOM 714 C CA . GLU A 1 90 ? -2.473 11.669 5.487 1.00 84.75 90 GLU A CA 1
ATOM 715 C C . GLU A 1 90 ? -2.064 12.977 4.791 1.00 84.75 90 GLU A C 1
ATOM 717 O O . GLU A 1 90 ? -2.736 14.004 4.884 1.00 84.75 90 GLU A O 1
ATOM 722 N N . PHE A 1 91 ? -0.981 12.936 4.009 1.00 81.69 91 PHE A N 1
ATOM 723 C CA . PHE A 1 91 ? -0.484 14.100 3.269 1.00 81.69 91 PHE A CA 1
ATOM 724 C C . PHE A 1 91 ? -1.440 14.572 2.166 1.00 81.69 91 PHE A C 1
ATOM 726 O O . PHE A 1 91 ? -1.430 15.752 1.809 1.00 81.69 91 PHE A O 1
ATOM 733 N N . ASP A 1 92 ? -2.270 13.675 1.634 1.00 83.75 92 ASP A N 1
ATOM 734 C CA . ASP A 1 92 ? -3.310 13.992 0.653 1.00 83.75 92 ASP A CA 1
ATOM 735 C C . ASP A 1 92 ? -4.636 14.445 1.291 1.00 83.75 92 ASP A C 1
ATOM 737 O O . ASP A 1 92 ? -5.604 14.720 0.578 1.00 83.75 92 ASP A O 1
ATOM 741 N N . GLY A 1 93 ? -4.677 14.587 2.620 1.00 81.75 93 GLY A N 1
ATOM 742 C CA . GLY A 1 93 ? -5.826 15.105 3.361 1.00 81.75 93 GLY A CA 1
ATOM 743 C C . GLY A 1 93 ? -6.904 14.064 3.659 1.00 81.75 93 GLY A C 1
ATOM 744 O O . GLY A 1 93 ? -8.037 14.445 3.962 1.00 81.75 93 GLY A O 1
ATOM 745 N N . HIS A 1 94 ? -6.578 12.774 3.558 1.00 84.94 94 HIS A N 1
ATOM 746 C CA . HIS A 1 94 ? -7.393 11.717 4.150 1.00 84.94 94 HIS A CA 1
ATOM 747 C C . HIS A 1 94 ? -7.067 11.609 5.642 1.00 84.94 94 HIS A C 1
ATOM 749 O O . HIS A 1 94 ? -5.917 11.787 6.019 1.00 84.94 94 HIS A O 1
ATOM 755 N N . ASP A 1 95 ? -8.062 11.296 6.474 1.00 89.75 95 ASP A N 1
ATOM 756 C CA . ASP A 1 95 ? -7.837 11.039 7.900 1.00 89.75 95 ASP A CA 1
ATOM 757 C C . ASP A 1 95 ? -7.252 9.629 8.063 1.00 89.75 95 ASP A C 1
ATOM 759 O O . ASP A 1 95 ? -7.977 8.632 8.151 1.00 89.75 95 ASP A O 1
ATOM 763 N N . LEU A 1 96 ? -5.922 9.527 7.978 1.00 92.38 96 LEU A N 1
ATOM 764 C CA . LEU A 1 96 ? -5.243 8.238 8.054 1.00 92.38 96 LEU A CA 1
ATOM 765 C C . LEU A 1 96 ? -5.417 7.620 9.441 1.00 92.38 96 LEU A C 1
ATOM 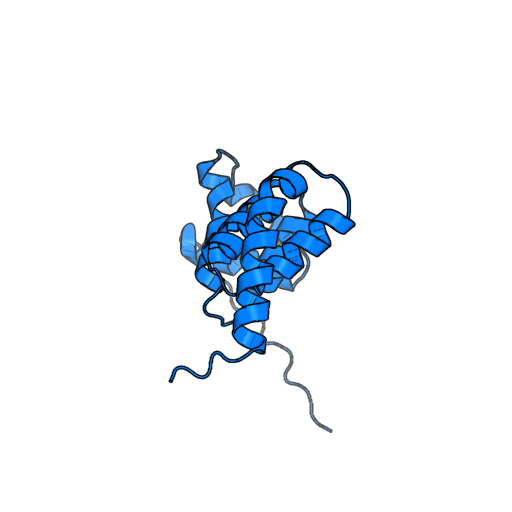767 O O . LEU A 1 96 ? -5.565 6.403 9.538 1.00 92.38 96 LEU A O 1
ATOM 771 N N . GLU A 1 97 ? -5.428 8.434 10.497 1.00 92.81 97 GLU A N 1
ATOM 772 C CA . GLU A 1 97 ? -5.647 7.951 11.860 1.00 92.81 97 GLU A CA 1
ATOM 773 C C . GLU A 1 97 ? -7.015 7.268 11.977 1.00 92.81 97 GLU A C 1
ATOM 775 O O . GLU A 1 97 ? -7.085 6.119 12.416 1.00 92.81 97 GLU A O 1
ATOM 780 N N . GLU A 1 98 ? -8.092 7.910 11.512 1.00 93.44 98 GLU A N 1
ATOM 781 C CA . GLU A 1 98 ? -9.443 7.333 11.515 1.00 93.44 98 GLU A CA 1
ATOM 782 C C . GLU A 1 98 ? -9.512 6.035 10.698 1.00 93.44 98 GLU A C 1
ATOM 784 O O . GLU A 1 98 ? -10.082 5.042 11.159 1.00 93.44 98 GLU A O 1
ATOM 789 N N . ILE A 1 99 ? -8.885 6.004 9.517 1.00 94.06 99 ILE A N 1
ATOM 790 C CA . ILE A 1 99 ? -8.820 4.796 8.685 1.00 94.06 99 ILE A CA 1
ATOM 791 C C . ILE A 1 99 ? -8.117 3.668 9.445 1.00 94.06 99 ILE A C 1
ATOM 793 O O . ILE A 1 99 ? -8.642 2.559 9.519 1.00 94.06 99 ILE A O 1
ATOM 797 N N . LEU A 1 100 ? -6.951 3.925 10.037 1.00 95.00 100 LEU A N 1
ATOM 798 C CA . LEU A 1 100 ? -6.196 2.908 10.770 1.00 95.00 100 LEU A CA 1
ATOM 799 C C . LEU A 1 100 ? -6.949 2.424 12.015 1.00 95.00 100 LEU A C 1
ATOM 801 O O . LEU A 1 100 ? -6.907 1.233 12.321 1.00 95.00 100 LEU A O 1
ATOM 805 N N . LEU A 1 101 ? -7.674 3.305 12.708 1.00 94.69 101 LEU A N 1
ATOM 806 C CA . LEU A 1 101 ? -8.528 2.932 13.836 1.00 94.69 101 LEU A CA 1
ATOM 807 C C . LEU A 1 101 ? -9.668 2.000 13.398 1.00 94.69 101 LEU A C 1
ATOM 809 O O . LEU A 1 101 ? -9.856 0.954 14.024 1.00 94.69 101 LEU A O 1
ATOM 813 N N . ASP A 1 102 ? -10.360 2.309 12.294 1.00 95.44 102 ASP A N 1
ATOM 814 C CA . ASP A 1 102 ? -11.371 1.418 11.701 1.00 95.44 102 ASP A CA 1
ATOM 815 C C . ASP A 1 102 ? -10.768 0.053 11.342 1.00 95.44 102 ASP A C 1
ATOM 817 O O . ASP A 1 102 ? -11.318 -0.996 11.684 1.00 95.44 102 ASP A O 1
ATOM 821 N N . ARG A 1 103 ? -9.592 0.045 10.705 1.00 95.25 103 ARG A N 1
ATOM 822 C CA . ARG A 1 103 ? -8.904 -1.190 10.301 1.00 95.25 103 ARG A CA 1
ATOM 823 C C . ARG A 1 103 ? -8.454 -2.025 11.486 1.00 95.25 103 ARG A C 1
ATOM 825 O O . ARG A 1 103 ? -8.580 -3.248 11.444 1.00 95.25 103 ARG A O 1
ATOM 832 N N . ARG A 1 104 ? -7.969 -1.387 12.547 1.00 94.44 104 ARG A N 1
ATOM 833 C CA . ARG A 1 104 ? -7.598 -2.055 13.796 1.00 94.44 104 ARG A CA 1
ATOM 834 C C . ARG A 1 104 ? -8.800 -2.751 14.441 1.00 94.44 104 ARG A C 1
ATOM 836 O O . ARG A 1 104 ? -8.633 -3.818 15.022 1.00 94.44 104 ARG A O 1
ATOM 843 N N . GLU A 1 105 ? -9.997 -2.177 14.336 1.00 93.56 105 GLU A 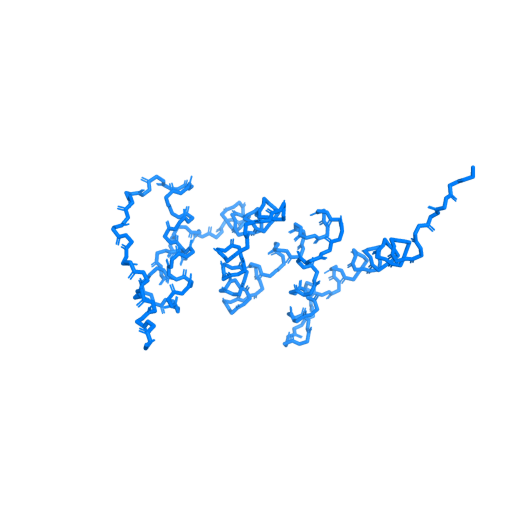N 1
ATOM 844 C CA . GLU A 1 105 ? -11.214 -2.726 14.950 1.00 93.56 105 GLU A CA 1
ATOM 845 C C . GLU A 1 105 ? -11.924 -3.765 14.070 1.00 93.56 105 GLU A C 1
ATOM 847 O O . GLU A 1 105 ? -12.392 -4.790 14.572 1.00 93.56 105 GLU A O 1
ATOM 852 N N . HIS A 1 106 ? -11.979 -3.540 12.755 1.00 93.94 106 HIS A N 1
ATOM 853 C CA . HIS A 1 106 ? -12.840 -4.297 11.836 1.00 93.94 106 HIS A CA 1
ATOM 854 C C . HIS A 1 106 ? -12.087 -5.070 10.746 1.00 93.94 106 HIS A C 1
ATOM 856 O O . HIS A 1 106 ? -12.700 -5.848 10.011 1.00 93.94 106 HIS A O 1
ATOM 862 N N . GLY A 1 107 ? -10.773 -4.875 10.622 1.00 91.19 107 GLY A N 1
ATOM 863 C CA . GLY A 1 107 ? -9.947 -5.524 9.607 1.00 91.19 107 GLY A CA 1
ATOM 864 C C . GLY A 1 107 ? -9.772 -7.030 9.819 1.00 91.19 107 GLY A C 1
ATOM 865 O O . GLY A 1 107 ? -10.136 -7.602 10.846 1.00 91.19 107 GLY A O 1
ATOM 866 N N . ARG A 1 108 ? -9.160 -7.694 8.834 1.00 93.69 108 ARG A N 1
ATOM 867 C CA . ARG A 1 108 ? -8.677 -9.078 8.985 1.00 93.69 108 ARG A CA 1
ATOM 868 C C . ARG A 1 108 ? -7.499 -9.113 9.976 1.00 93.69 108 ARG A C 1
ATOM 870 O O . ARG A 1 108 ? -6.812 -8.105 10.092 1.00 93.69 108 ARG A O 1
ATOM 877 N N . PRO A 1 109 ? -7.188 -10.246 10.635 1.00 93.31 109 PRO A N 1
ATOM 878 C CA . PRO A 1 109 ? -6.175 -10.289 11.700 1.00 93.31 109 PRO A CA 1
ATOM 879 C C . PRO A 1 109 ? -4.817 -9.660 11.344 1.00 93.31 109 PRO A C 1
ATOM 881 O O . PRO A 1 109 ? -4.270 -8.895 12.130 1.00 93.31 109 PRO A O 1
ATOM 884 N N . THR A 1 110 ? -4.294 -9.923 10.144 1.00 91.88 110 THR A N 1
ATOM 885 C CA . THR A 1 110 ? -3.033 -9.318 9.681 1.00 91.88 110 THR A CA 1
ATOM 886 C C . THR A 1 110 ? -3.167 -7.814 9.434 1.00 91.88 110 THR A C 1
ATOM 888 O O . THR A 1 110 ? -2.271 -7.063 9.791 1.00 91.88 110 THR A O 1
ATOM 891 N N . VAL A 1 111 ? -4.299 -7.356 8.890 1.00 94.38 111 VAL A N 1
ATOM 892 C CA . VAL A 1 111 ? -4.588 -5.925 8.690 1.00 94.38 111 VAL A CA 1
ATOM 893 C C . VAL A 1 111 ? -4.714 -5.204 10.033 1.00 94.38 111 VAL A C 1
ATOM 895 O O . VAL A 1 111 ? -4.220 -4.093 10.172 1.00 94.38 111 VAL A O 1
ATOM 898 N N . GLN A 1 112 ? -5.330 -5.834 11.037 1.00 94.62 112 GLN A N 1
ATOM 899 C CA . GLN A 1 112 ? -5.429 -5.274 12.388 1.00 94.62 112 GLN A CA 1
ATOM 900 C C . GLN A 1 112 ? -4.047 -5.087 13.021 1.00 94.62 112 GLN A C 1
ATOM 902 O O . GLN A 1 112 ? -3.778 -4.037 13.602 1.00 94.62 112 GLN A O 1
ATOM 907 N N . ALA A 1 113 ? -3.172 -6.090 12.890 1.00 92.25 113 ALA A N 1
ATOM 908 C CA . ALA A 1 113 ? -1.800 -6.023 13.385 1.00 92.25 113 ALA A CA 1
ATOM 909 C C . ALA A 1 113 ? -0.991 -4.942 12.654 1.00 92.25 113 ALA A C 1
ATOM 911 O O . ALA A 1 113 ? -0.382 -4.097 13.303 1.00 92.25 113 ALA A O 1
ATOM 912 N N . ALA A 1 114 ? -1.081 -4.897 11.321 1.00 93.19 114 ALA A N 1
ATOM 913 C CA . ALA A 1 114 ? -0.457 -3.854 10.516 1.00 93.19 114 ALA A CA 1
ATOM 914 C C . ALA A 1 114 ? -0.954 -2.454 10.916 1.00 93.19 114 ALA A C 1
ATOM 916 O O . ALA A 1 114 ? -0.156 -1.547 11.123 1.00 93.19 114 ALA A O 1
ATOM 917 N N . ALA A 1 115 ? -2.268 -2.275 11.084 1.00 94.19 115 ALA A N 1
ATOM 918 C CA . ALA A 1 115 ? -2.855 -1.005 11.503 1.00 94.19 115 ALA A CA 1
ATOM 919 C C . ALA A 1 115 ? -2.321 -0.556 12.867 1.00 94.19 115 ALA A C 1
ATOM 921 O O . ALA A 1 115 ? -1.968 0.608 13.042 1.00 94.19 115 ALA A O 1
ATOM 922 N N . GLN A 1 116 ? -2.236 -1.487 13.820 1.00 93.56 116 GLN A N 1
ATOM 923 C CA . GLN A 1 116 ? -1.686 -1.225 15.143 1.00 93.56 116 GLN A CA 1
ATOM 924 C C . GLN A 1 116 ? -0.212 -0.806 15.072 1.00 93.56 116 GLN A C 1
ATOM 926 O O . GLN A 1 116 ? 0.144 0.204 15.675 1.00 93.56 116 GLN A O 1
ATOM 931 N N . ASP A 1 117 ? 0.621 -1.511 14.306 1.00 91.69 117 ASP A N 1
ATOM 932 C CA . ASP A 1 117 ? 2.038 -1.161 14.166 1.00 91.69 117 ASP A CA 1
ATOM 933 C C . ASP A 1 117 ? 2.215 0.242 13.556 1.00 91.69 117 ASP A C 1
ATOM 935 O O . ASP A 1 117 ? 3.040 1.026 14.022 1.00 91.69 117 ASP A O 1
ATOM 939 N N . ILE A 1 118 ? 1.402 0.616 12.562 1.00 92.12 118 ILE A N 1
ATOM 940 C CA . ILE A 1 118 ? 1.456 1.958 11.956 1.00 92.12 118 ILE A CA 1
ATOM 941 C C . ILE A 1 118 ? 1.006 3.035 12.956 1.00 92.12 118 ILE A C 1
ATOM 943 O O . ILE A 1 118 ? 1.637 4.091 13.046 1.00 92.12 118 ILE A O 1
ATOM 947 N N . LEU A 1 119 ? -0.043 2.775 13.746 1.00 92.94 119 LEU A N 1
ATOM 948 C CA . LEU A 1 119 ? -0.499 3.680 14.811 1.00 92.94 119 LEU A CA 1
ATOM 949 C C . LEU A 1 119 ? 0.583 3.899 15.884 1.00 92.94 119 LEU A C 1
ATOM 951 O O . LEU A 1 119 ? 0.766 5.024 16.357 1.00 92.94 119 LEU A O 1
ATOM 955 N N . GLU A 1 120 ? 1.326 2.854 16.251 1.00 91.00 120 GLU A N 1
ATOM 956 C CA . GLU A 1 120 ? 2.466 2.951 17.171 1.00 91.00 120 GLU A CA 1
ATOM 957 C C . GLU A 1 120 ? 3.609 3.780 16.566 1.00 91.00 120 GLU A C 1
ATOM 959 O O . GLU A 1 120 ? 4.139 4.677 17.226 1.00 91.00 120 GLU A O 1
ATOM 964 N N . LEU A 1 121 ? 3.960 3.520 15.302 1.00 88.75 121 LEU A N 1
ATOM 965 C CA . LEU A 1 121 ? 5.083 4.163 14.613 1.00 88.75 121 LEU A CA 1
ATOM 966 C C . LEU A 1 121 ? 4.857 5.655 14.328 1.00 88.75 121 LEU A C 1
ATOM 968 O O . LEU A 1 121 ? 5.795 6.443 14.457 1.00 88.75 121 LEU A O 1
ATOM 972 N N . TYR A 1 122 ? 3.641 6.047 13.933 1.00 87.25 122 TYR A N 1
ATOM 973 C CA . TYR A 1 122 ? 3.373 7.388 13.393 1.00 87.25 122 TYR A CA 1
ATOM 974 C C . TYR A 1 122 ? 2.461 8.254 14.266 1.00 87.25 122 TYR A C 1
ATOM 976 O O . TYR A 1 122 ? 2.567 9.479 14.212 1.00 87.25 122 TYR A O 1
ATOM 984 N N . PHE A 1 123 ? 1.622 7.650 15.110 1.00 87.12 123 PHE A N 1
ATOM 985 C CA . PHE A 1 123 ? 0.642 8.371 15.933 1.00 87.12 123 PHE A CA 1
ATOM 986 C C . PHE A 1 123 ? 0.908 8.257 17.446 1.00 87.12 123 PHE A C 1
ATOM 988 O O . PHE A 1 123 ? 0.150 8.796 18.248 1.00 87.12 123 PHE A O 1
ATOM 995 N N . ASN A 1 124 ? 2.022 7.635 17.855 1.00 86.62 124 ASN A N 1
ATOM 996 C CA . ASN A 1 124 ? 2.431 7.452 19.258 1.00 86.62 124 ASN A CA 1
ATOM 997 C C . ASN A 1 124 ? 1.398 6.707 20.126 1.00 86.62 124 ASN A C 1
ATOM 999 O O . ASN A 1 124 ? 1.263 6.996 21.319 1.00 86.62 124 ASN A O 1
ATOM 1003 N N . TYR A 1 125 ? 0.662 5.756 19.547 1.00 85.94 125 TYR A N 1
ATOM 1004 C CA . TYR A 1 125 ? -0.231 4.895 20.323 1.00 85.94 125 TYR A CA 1
ATOM 1005 C C . TYR A 1 125 ? 0.565 3.950 21.232 1.00 85.94 125 TYR A C 1
ATOM 1007 O O . TYR A 1 125 ? 1.688 3.557 20.920 1.00 85.94 125 TYR A O 1
ATOM 1015 N N . GLU A 1 126 ? -0.020 3.583 22.377 1.00 81.62 126 GLU A N 1
ATOM 1016 C CA . GLU A 1 126 ? 0.601 2.603 23.269 1.00 81.62 126 GLU A CA 1
ATOM 1017 C C . GLU A 1 126 ? 0.632 1.211 22.617 1.00 81.62 126 GLU A C 1
ATOM 1019 O O . GLU A 1 126 ? -0.369 0.802 22.012 1.00 81.62 126 GLU A O 1
ATOM 1024 N N . PRO A 1 127 ? 1.731 0.452 22.796 1.00 73.31 127 PRO A N 1
ATOM 1025 C CA . PRO A 1 127 ? 1.809 -0.909 22.304 1.00 73.31 127 PRO A CA 1
ATOM 1026 C C . PRO A 1 127 ? 0.729 -1.792 22.914 1.00 73.31 127 PRO A C 1
ATOM 1028 O O . PRO A 1 127 ? 0.639 -1.936 24.138 1.00 73.31 127 PRO A O 1
ATOM 1031 N N . GLN A 1 128 ? -0.075 -2.428 22.067 1.00 66.25 128 GLN A N 1
ATOM 1032 C CA . GLN A 1 128 ? -1.018 -3.444 22.526 1.00 66.25 128 GLN A CA 1
ATOM 1033 C C . GLN A 1 128 ? -0.253 -4.746 22.814 1.00 66.25 128 GLN A C 1
ATOM 1035 O O . GLN A 1 128 ? 0.678 -5.102 22.085 1.00 66.25 128 GLN A O 1
ATOM 1040 N N . PRO A 1 129 ? -0.619 -5.504 23.864 1.00 61.88 129 PRO A N 1
ATOM 1041 C CA . PRO A 1 129 ? -0.017 -6.805 24.108 1.00 61.88 129 PRO A CA 1
ATOM 1042 C C . PRO A 1 129 ? -0.271 -7.719 22.902 1.00 61.88 129 PRO A C 1
ATOM 1044 O O . PRO A 1 129 ? -1.403 -8.137 22.655 1.00 61.88 129 PRO A O 1
ATOM 1047 N N . ARG A 1 130 ? 0.793 -8.035 22.152 1.00 59.41 130 ARG A N 1
ATOM 1048 C CA . ARG A 1 130 ? 0.734 -8.978 21.030 1.00 59.41 130 ARG A CA 1
ATOM 1049 C C . ARG A 1 130 ? 0.201 -10.306 21.557 1.00 59.41 130 ARG A C 1
ATOM 1051 O O . ARG A 1 130 ? 0.793 -10.891 22.467 1.00 59.41 130 ARG A O 1
ATOM 1058 N N . THR A 1 131 ? -0.915 -10.786 21.011 1.00 53.19 131 THR A N 1
ATOM 1059 C CA . THR A 1 131 ? -1.318 -12.170 21.263 1.00 53.19 131 THR A CA 1
ATOM 1060 C C . THR A 1 131 ? -0.227 -13.053 20.661 1.00 53.19 131 THR A C 1
ATOM 1062 O O . THR A 1 131 ? 0.084 -12.910 19.479 1.00 53.19 131 THR A O 1
ATOM 1065 N N . PRO A 1 132 ? 0.447 -13.904 21.454 1.00 45.66 132 PRO A N 1
ATOM 1066 C CA . PRO A 1 132 ? 1.462 -14.775 20.896 1.00 45.66 132 PRO A CA 1
ATOM 1067 C C . PRO A 1 132 ? 0.792 -15.666 19.853 1.00 45.66 132 PRO A C 1
ATOM 1069 O O . PRO A 1 132 ? -0.252 -16.264 20.131 1.00 45.66 132 PRO A O 1
ATOM 1072 N N . ASN A 1 133 ? 1.394 -15.747 18.662 1.00 45.72 133 ASN A N 1
ATOM 1073 C CA . ASN A 1 133 ? 1.033 -16.773 17.693 1.00 45.72 133 ASN A CA 1
ATOM 1074 C C . ASN A 1 133 ? 1.001 -18.116 18.434 1.00 45.72 133 ASN A C 1
ATOM 1076 O O . ASN A 1 133 ? 1.943 -18.396 19.186 1.00 45.72 133 ASN A O 1
ATOM 1080 N N . PRO A 1 134 ? -0.056 -18.934 18.274 1.00 45.31 134 PRO A N 1
ATOM 1081 C CA . PRO A 1 134 ? -0.070 -20.254 18.873 1.00 45.31 134 PRO A CA 1
ATOM 1082 C C . PRO A 1 134 ? 1.167 -20.992 18.367 1.00 45.31 134 PRO A C 1
ATOM 1084 O O . PRO A 1 134 ? 1.329 -21.201 17.164 1.00 45.31 134 PRO A O 1
ATOM 1087 N N . THR A 1 135 ? 2.074 -21.317 19.289 1.00 49.53 135 THR A N 1
ATOM 1088 C CA . THR A 1 135 ? 3.228 -22.165 19.011 1.00 49.53 135 THR A CA 1
ATOM 1089 C C . THR A 1 135 ? 2.707 -23.399 18.280 1.00 49.53 135 THR A C 1
ATOM 1091 O O . THR A 1 135 ? 1.778 -24.025 18.799 1.00 49.53 135 THR A O 1
ATOM 1094 N N . PRO A 1 136 ? 3.239 -23.761 17.099 1.00 52.31 136 PRO A N 1
ATOM 1095 C CA . PRO A 1 136 ? 2.857 -25.006 16.460 1.00 52.31 136 PRO A CA 1
ATOM 1096 C C . PRO A 1 136 ? 3.172 -26.131 17.442 1.00 52.31 136 PRO A C 1
ATOM 1098 O O . PRO A 1 136 ? 4.338 -26.381 17.756 1.00 52.31 136 PRO A O 1
ATOM 1101 N N . GLU A 1 137 ? 2.137 -26.773 17.977 1.00 52.84 137 GLU A N 1
ATOM 1102 C CA . GLU A 1 137 ? 2.305 -28.023 18.699 1.00 52.84 137 GLU A CA 1
ATOM 1103 C C . GLU A 1 137 ? 2.805 -29.043 17.672 1.00 52.84 137 GLU A C 1
ATOM 1105 O O . GLU A 1 137 ? 2.052 -29.533 16.831 1.00 52.84 137 GLU A O 1
ATOM 1110 N N . HIS A 1 138 ? 4.115 -29.288 17.667 1.00 48.44 138 HIS A N 1
ATOM 1111 C CA . HIS A 1 138 ? 4.687 -30.386 16.903 1.00 48.44 138 HIS A CA 1
ATOM 1112 C C . HIS A 1 138 ? 4.228 -31.715 17.535 1.00 48.44 138 HIS A C 1
ATOM 1114 O O . HIS A 1 138 ? 4.338 -31.847 18.758 1.00 48.44 138 HIS A O 1
ATOM 1120 N N . PRO A 1 139 ? 3.721 -32.679 16.742 1.00 62.81 139 PRO A N 1
ATOM 1121 C CA . PRO A 1 139 ? 3.452 -34.036 17.215 1.00 62.81 139 PRO A CA 1
ATOM 1122 C C . PRO A 1 139 ? 4.735 -34.804 17.560 1.00 62.81 139 PRO A C 1
ATOM 1124 O O . PRO A 1 139 ? 5.793 -34.518 16.948 1.00 62.81 139 PRO A O 1
#

pLDDT: mean 86.39, std 13.65, range [40.03, 97.06]

Secondary structure (DSSP, 8-state):
-----HHHHHHHHHHHHHHHHHHHHHH--SHHHHHHHHHGGG-S-HHHHHHHHHHHHHH-HHHHHHHHHHHHH--STTHHHHHHHHHHHHHTT--HHHHHHHHHHHS-HHHHHHHHHHHHHHH-PPPP-PPPP------

Radius of gyration: 17.13 Å; chains: 1; bounding box: 47×49×44 Å

Foldseek 3Di:
DDPDDPVNVVLVVVLVVLVVCLVVLLPDDDDVSLVSLVVQLPHPDLVSNLSSLLSQLPPDDVSVLVLLLCLQPDPDPSNVSSVNSLCVCVVVPHPSLVVLVCCLVPNDPSSVVSSQVNCCVPVVDDDDPDDPDPDPPDD